Protein AF-A0A397GJ78-F1 (afdb_monomer_lite)

pLDDT: mean 84.44, std 16.84, range [34.28, 98.06]

Sequence (165 aa):
MAPVTLSTVDDDLKEVIQHLFEIQSAVHGYLGPETQTELVRKIKNLTLALSTLSTHTKPQPPDRDPDQAEPSTSTSDDPLLSDVQLPPEIIDYVDAARNPDIYTREFVELVQRGNQDLKGKKEAFASFRDVLAREMRSAMPECRGEVERVLAATGGGSSPSAVNR

Foldseek 3Di:
DPFQWPVNLVVLVVQLVVLVVVLVVLVVVPDDDVSVVVNVVSVVVNVVSVVVSCVNLPADDPPDDPVPPPPPPDPDPIGGNNVDDDDPVLVVCVVVVHDSVVVVVVVVVVVVVVVVVVVVVVVVVLVVLVVVLVVCCVVPVPCNVVSVVVCVVVVVDDDPPDDDD

Radius of gyration: 31.85 Å; chains: 1; bounding box: 57×44×95 Å

Secondary structure (DSSP, 8-state):
-PPPBHHHHHHHHHHHHHHHHHHHHHHHT--SHHHHHHHHHHHHHHHHHHHHHHHHTSPPPS---GGG--------SS-BGGG----HHHHHHHHTT--THHHHHHHHHHHHHHHHHHHHHHHHHHHHHHHHHHHHHHH-GGGHHHHHHHHHHTT----------

Organism: Aspergillus thermomutatus (NCBI: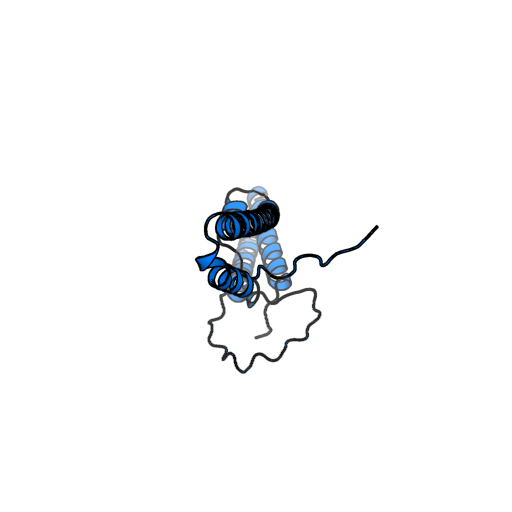txid41047)

InterPro domains:
  IPR019145 Mediator complex, subunit Med10 [PF09748] (11-148)

Structure (mmCIF, N/CA/C/O backbone):
data_AF-A0A397GJ78-F1
#
_entry.id   AF-A0A397GJ78-F1
#
loop_
_atom_site.group_PDB
_atom_site.id
_atom_site.type_symbol
_atom_site.label_atom_id
_atom_site.label_alt_id
_atom_site.label_comp_id
_atom_site.label_asym_id
_atom_site.label_entity_id
_atom_site.label_seq_id
_atom_site.pdbx_PDB_ins_code
_atom_site.Cartn_x
_atom_site.Cartn_y
_atom_site.Cartn_z
_atom_site.occupancy
_atom_site.B_iso_or_equiv
_atom_site.auth_seq_id
_atom_site.auth_comp_id
_atom_site.auth_asym_id
_atom_site.auth_atom_id
_atom_site.pdbx_PDB_model_num
ATOM 1 N N . MET A 1 1 ? -25.060 -17.934 6.072 1.00 54.25 1 MET A N 1
ATOM 2 C CA . MET A 1 1 ? -24.839 -16.675 6.814 1.00 54.25 1 MET A CA 1
ATOM 3 C C . MET A 1 1 ? -24.783 -15.557 5.791 1.00 54.25 1 MET A C 1
ATOM 5 O O . MET A 1 1 ? -24.370 -15.840 4.672 1.00 54.25 1 MET A O 1
ATOM 9 N N . ALA A 1 2 ? -25.286 -14.365 6.115 1.00 58.78 2 ALA A N 1
ATOM 10 C CA . ALA A 1 2 ? -25.184 -13.224 5.207 1.00 58.78 2 ALA A CA 1
ATOM 11 C C . ALA A 1 2 ? -23.699 -12.882 4.971 1.00 58.78 2 ALA A C 1
ATOM 13 O O . ALA A 1 2 ? -22.889 -13.125 5.870 1.00 58.78 2 ALA A O 1
ATOM 14 N N . PRO A 1 3 ? -23.325 -12.399 3.778 1.00 70.31 3 PRO A N 1
ATOM 15 C CA . PRO A 1 3 ? -21.943 -12.047 3.497 1.00 70.31 3 PRO A CA 1
ATOM 16 C C . PRO A 1 3 ? -21.543 -10.821 4.333 1.00 70.31 3 PRO A C 1
ATOM 18 O O . PRO A 1 3 ? -22.277 -9.837 4.378 1.00 70.31 3 PRO A O 1
ATOM 21 N N . VAL A 1 4 ? -20.411 -10.914 5.034 1.00 82.75 4 VAL A N 1
ATOM 22 C CA . VAL A 1 4 ? -19.890 -9.835 5.885 1.00 82.75 4 VAL A CA 1
ATOM 23 C C . VAL A 1 4 ? -19.211 -8.794 4.999 1.00 82.75 4 VAL A C 1
ATOM 25 O O . VAL A 1 4 ? -18.301 -9.120 4.230 1.00 82.75 4 VAL A O 1
ATOM 28 N N . THR A 1 5 ? -19.661 -7.548 5.104 1.00 89.94 5 THR A N 1
ATOM 29 C CA . THR A 1 5 ? -19.098 -6.413 4.366 1.00 89.94 5 THR A CA 1
ATOM 30 C C . THR A 1 5 ? -18.068 -5.656 5.197 1.00 89.94 5 THR A C 1
ATOM 32 O O . THR A 1 5 ? -17.985 -5.831 6.416 1.00 89.94 5 THR A O 1
ATOM 35 N N . LEU A 1 6 ? -17.278 -4.804 4.543 1.00 88.62 6 LEU A N 1
ATOM 36 C CA . LEU A 1 6 ? -16.287 -3.973 5.221 1.00 88.62 6 LEU A CA 1
ATOM 37 C C . LEU A 1 6 ? -16.942 -2.997 6.211 1.00 88.62 6 LEU A C 1
ATOM 39 O O . LEU A 1 6 ? -16.442 -2.852 7.325 1.00 88.62 6 LEU A O 1
ATOM 43 N N . SER A 1 7 ? -18.078 -2.388 5.850 1.00 90.81 7 SER A N 1
ATOM 44 C CA . SER A 1 7 ? -18.807 -1.485 6.756 1.00 90.81 7 SER A CA 1
ATOM 45 C C . SER A 1 7 ? -19.312 -2.182 8.023 1.00 90.81 7 SER A C 1
ATOM 47 O O . SER A 1 7 ? -19.246 -1.608 9.106 1.00 90.81 7 SER A O 1
ATOM 49 N N . THR A 1 8 ? -19.732 -3.447 7.912 1.00 92.31 8 THR A N 1
ATOM 50 C CA . THR A 1 8 ? -20.177 -4.241 9.068 1.00 92.31 8 THR A CA 1
ATOM 51 C C . THR A 1 8 ? -19.040 -4.394 10.085 1.00 92.31 8 THR A C 1
ATOM 53 O O . THR A 1 8 ? -19.242 -4.214 11.282 1.00 92.31 8 THR A O 1
ATOM 56 N N . VAL A 1 9 ? -17.823 -4.676 9.608 1.00 92.94 9 VAL A N 1
ATOM 57 C CA . VAL A 1 9 ? -16.634 -4.814 10.466 1.00 92.94 9 VAL A CA 1
ATOM 58 C C . VAL A 1 9 ? -16.198 -3.469 11.052 1.00 92.94 9 VAL A C 1
ATOM 60 O O . VAL A 1 9 ? -15.768 -3.416 12.203 1.00 92.94 9 VAL A O 1
ATOM 63 N N . ASP A 1 10 ? -16.304 -2.385 10.283 1.00 93.38 10 ASP A N 1
ATOM 64 C CA . ASP A 1 10 ? -16.016 -1.026 10.757 1.00 93.38 10 ASP A CA 1
ATOM 65 C C . ASP A 1 10 ? -16.945 -0.624 11.917 1.00 93.38 10 ASP A C 1
ATOM 67 O O . ASP A 1 10 ? -16.488 -0.101 12.936 1.00 93.38 10 ASP A O 1
ATOM 71 N N . ASP A 1 11 ? -18.237 -0.932 11.815 1.00 94.75 11 ASP A N 1
ATOM 72 C CA . ASP A 1 11 ? -19.197 -0.666 12.888 1.00 94.75 11 ASP A CA 1
ATOM 73 C C . ASP A 1 11 ? -18.950 -1.544 14.128 1.00 94.75 11 ASP A C 1
ATOM 75 O O . ASP A 1 11 ? -18.949 -1.018 15.247 1.00 94.75 11 ASP A O 1
ATOM 79 N N . ASP A 1 12 ? -18.626 -2.831 13.951 1.00 94.50 12 ASP A N 1
ATOM 80 C CA . ASP A 1 12 ? -18.225 -3.718 15.055 1.00 94.50 12 ASP A CA 1
ATOM 81 C C . ASP A 1 12 ? -16.981 -3.176 15.795 1.00 94.50 12 ASP A C 1
ATOM 83 O O . ASP A 1 12 ? -16.909 -3.193 17.029 1.00 94.50 12 ASP A O 1
ATOM 87 N N . LEU A 1 13 ? -15.986 -2.658 15.061 1.00 95.81 13 LEU A N 1
ATOM 88 C CA . LEU A 1 13 ? -14.781 -2.051 15.642 1.00 95.81 13 LEU A CA 1
ATOM 89 C C . LEU A 1 13 ? -15.107 -0.791 16.451 1.00 95.81 13 LEU A C 1
ATOM 91 O O . LEU A 1 13 ? -14.596 -0.628 17.566 1.00 95.81 13 LEU A O 1
ATOM 95 N N . LYS A 1 14 ? -15.970 0.091 15.930 1.00 96.62 14 LYS A N 1
ATOM 96 C CA . LYS A 1 14 ? -16.426 1.285 16.662 1.00 96.62 14 LYS A CA 1
ATOM 97 C C . LYS A 1 14 ? -17.146 0.906 17.952 1.00 96.62 14 LYS A C 1
ATOM 99 O O . LYS A 1 14 ? -16.896 1.534 18.982 1.00 96.62 14 LYS A O 1
ATOM 104 N N . GLU A 1 15 ? -17.996 -0.121 17.924 1.00 96.25 15 GLU A N 1
ATOM 105 C CA . GLU A 1 15 ? -18.705 -0.608 19.113 1.00 96.25 15 GLU A CA 1
ATOM 106 C C . GLU A 1 15 ? -17.728 -1.122 20.183 1.00 96.25 15 GLU A C 1
ATOM 108 O O . GLU A 1 15 ? -17.832 -0.752 21.357 1.00 96.25 15 GLU A O 1
ATOM 113 N N . VAL A 1 16 ? -16.713 -1.898 19.787 1.00 96.94 16 VAL A N 1
ATOM 114 C CA . VAL A 1 16 ? -15.662 -2.376 20.703 1.00 96.94 16 VAL A CA 1
ATOM 115 C C . VAL A 1 16 ? -14.898 -1.208 21.338 1.00 96.94 16 VAL A C 1
ATOM 117 O O . VAL A 1 16 ? -14.711 -1.188 22.559 1.00 96.94 16 VAL A O 1
ATOM 120 N N . ILE A 1 17 ? -14.480 -0.216 20.544 1.00 96.19 17 ILE A N 1
ATOM 121 C CA . ILE A 1 17 ? -13.7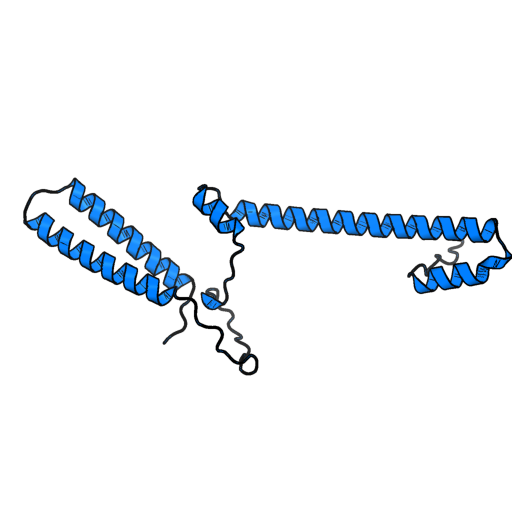73 0.975 21.044 1.00 96.19 17 ILE A CA 1
ATOM 122 C C . ILE A 1 17 ? -14.657 1.756 22.025 1.00 96.19 17 ILE A C 1
ATOM 124 O O . ILE A 1 17 ? -14.191 2.162 23.094 1.00 96.19 17 ILE A O 1
ATOM 128 N N . GLN A 1 18 ? -15.940 1.921 21.702 1.00 96.19 18 GLN A N 1
ATOM 129 C CA . GLN A 1 18 ? -16.907 2.594 22.563 1.00 96.19 18 GLN A CA 1
ATOM 130 C C . GLN A 1 18 ? -17.060 1.867 23.909 1.00 96.19 18 GLN A C 1
ATOM 132 O O . GLN A 1 18 ? -17.001 2.499 24.967 1.00 96.19 18 GLN A O 1
ATOM 137 N N . HIS A 1 19 ? -17.175 0.535 23.905 1.00 95.50 19 HIS A N 1
ATOM 138 C CA . HIS A 1 19 ? -17.211 -0.255 25.138 1.00 95.50 19 HIS A CA 1
ATOM 139 C C . HIS A 1 19 ? -15.939 -0.097 25.981 1.00 95.50 19 HIS A C 1
ATOM 141 O O . HIS A 1 19 ? -16.040 0.058 27.202 1.00 95.50 19 HIS A O 1
ATOM 147 N N . LEU A 1 20 ? -14.753 -0.089 25.363 1.00 95.88 20 LEU A N 1
ATOM 148 C CA . LEU A 1 20 ? -13.485 0.135 26.069 1.00 95.88 20 LEU A CA 1
ATOM 149 C C . LEU A 1 20 ? -13.441 1.517 26.738 1.00 95.88 20 LEU A C 1
ATOM 151 O O . LEU A 1 20 ? -13.083 1.622 27.914 1.00 95.88 20 LEU A O 1
ATOM 155 N N . PHE A 1 21 ? -13.860 2.561 26.024 1.00 95.25 21 PHE A N 1
ATOM 156 C CA . PHE A 1 21 ? -13.902 3.927 26.546 1.00 95.25 21 PHE A CA 1
ATOM 157 C C . PHE A 1 21 ? -14.868 4.076 27.733 1.00 95.25 21 PHE A C 1
ATOM 159 O O . PHE A 1 21 ? -14.549 4.698 28.754 1.00 95.25 21 PHE A O 1
ATOM 166 N N . GLU A 1 22 ? -16.052 3.474 27.636 1.00 92.56 22 GLU A N 1
ATOM 167 C CA . GLU A 1 22 ? -17.041 3.488 28.713 1.00 92.56 22 GLU A CA 1
ATOM 168 C C . GLU A 1 22 ? -16.568 2.735 29.957 1.00 92.56 22 GLU A C 1
ATOM 170 O O . GLU A 1 22 ? -16.821 3.181 31.079 1.00 92.56 22 GLU A O 1
ATOM 175 N N . ILE A 1 23 ? -15.883 1.603 29.773 1.00 93.88 23 ILE A N 1
ATOM 176 C CA . ILE A 1 23 ? -15.269 0.845 30.867 1.00 93.88 23 ILE A CA 1
ATOM 177 C C . ILE A 1 23 ? -14.199 1.695 31.550 1.00 93.88 23 ILE A C 1
ATOM 179 O O . ILE A 1 23 ? -14.229 1.827 32.773 1.00 93.88 23 ILE A O 1
ATOM 183 N N . GLN A 1 24 ? -13.296 2.318 30.786 1.00 91.62 24 GLN A N 1
ATOM 184 C CA . GLN A 1 24 ? -12.256 3.192 31.336 1.00 91.62 24 GLN A CA 1
ATOM 185 C C . GLN A 1 24 ? -12.864 4.321 32.179 1.00 91.62 24 GLN A C 1
ATOM 187 O O . GLN A 1 24 ? -12.412 4.583 33.296 1.00 91.62 24 GLN A O 1
ATOM 192 N N . SER A 1 25 ? -13.923 4.953 31.670 1.00 90.88 25 SER A N 1
ATOM 193 C CA . SER A 1 25 ? -14.625 6.037 32.361 1.00 90.88 25 SER A CA 1
ATOM 194 C C . SER A 1 25 ? -15.316 5.555 33.645 1.00 90.88 25 SER A C 1
ATOM 196 O O . SER A 1 25 ? -15.196 6.203 34.685 1.00 90.88 25 SER A O 1
ATOM 198 N N . ALA A 1 26 ? -15.984 4.395 33.615 1.00 88.94 26 ALA A N 1
ATOM 199 C CA . ALA A 1 26 ? -16.638 3.799 34.785 1.00 88.94 26 ALA A CA 1
ATOM 200 C C . ALA A 1 26 ? -15.640 3.367 35.875 1.00 88.94 26 ALA A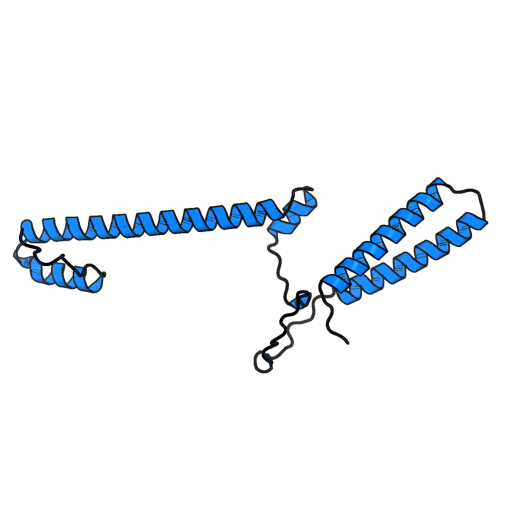 C 1
ATOM 202 O O . ALA A 1 26 ? -15.934 3.488 37.062 1.00 88.94 26 ALA A O 1
ATOM 203 N N . VAL A 1 27 ? -14.456 2.886 35.484 1.00 90.44 27 VAL A N 1
ATOM 204 C CA . VAL A 1 27 ? -13.375 2.535 36.420 1.00 90.44 27 VAL A CA 1
ATOM 205 C C . VAL A 1 27 ? -12.779 3.786 37.062 1.00 90.44 27 VAL A C 1
ATOM 207 O O . VAL A 1 27 ? -12.534 3.796 38.266 1.00 90.44 27 VAL A O 1
ATOM 210 N N . HIS A 1 28 ? -12.561 4.852 36.288 1.00 88.62 28 HIS A N 1
ATOM 211 C CA . HIS A 1 28 ? -12.017 6.100 36.823 1.00 88.62 28 HIS A CA 1
ATOM 212 C C . HIS A 1 28 ? -13.000 6.804 37.774 1.00 88.62 28 HIS A C 1
ATOM 214 O O . HIS A 1 28 ? -12.595 7.331 38.806 1.00 88.62 28 HIS A O 1
ATOM 220 N N . GLY A 1 29 ? -14.297 6.773 37.454 1.00 86.12 29 GLY A N 1
ATOM 221 C CA . GLY A 1 29 ? -15.386 7.313 38.273 1.00 86.12 29 GLY A CA 1
ATOM 222 C C . GLY A 1 29 ? -16.000 6.300 39.241 1.00 86.12 29 GLY A C 1
ATOM 223 O O . GLY A 1 29 ? -17.212 6.325 39.448 1.00 86.12 29 GLY A O 1
ATOM 224 N N . TYR A 1 30 ? -15.216 5.371 39.793 1.00 88.25 30 TYR A N 1
ATOM 225 C CA . TYR A 1 30 ? -15.749 4.334 40.676 1.00 88.25 30 TYR A CA 1
ATOM 226 C C . TYR A 1 30 ? -16.248 4.915 42.007 1.00 88.25 30 TYR A C 1
ATOM 228 O O . TYR A 1 30 ? -15.455 5.394 42.817 1.00 88.25 30 TYR A O 1
ATOM 236 N N . LEU A 1 31 ? -17.563 4.848 42.250 1.00 85.19 31 LEU A N 1
ATOM 237 C CA . LEU A 1 31 ? -18.205 5.402 43.453 1.00 85.19 31 LEU A CA 1
ATOM 238 C C . LEU A 1 31 ? -18.862 4.341 44.358 1.00 85.19 31 LEU A C 1
ATOM 240 O O . LEU A 1 31 ? -19.459 4.697 45.373 1.00 85.19 31 LEU A O 1
ATOM 244 N N . GLY A 1 32 ? -18.733 3.045 44.047 1.00 86.69 32 GLY A N 1
ATOM 245 C CA . GLY A 1 32 ? -19.202 1.959 44.916 1.00 86.69 32 GLY A CA 1
ATOM 246 C C . GLY A 1 32 ? -19.946 0.825 44.189 1.00 86.69 32 GLY A C 1
ATOM 247 O O . GLY A 1 32 ? -19.693 0.576 43.008 1.00 86.69 32 GLY A O 1
ATOM 248 N N . PRO A 1 33 ? -20.849 0.098 44.881 1.00 84.69 33 PRO A N 1
ATOM 249 C CA . PRO A 1 33 ? -21.422 -1.168 44.400 1.00 84.69 33 PRO A CA 1
ATOM 250 C C . PRO A 1 33 ? -22.348 -1.027 43.178 1.00 84.69 33 PRO A C 1
ATOM 252 O O . PRO A 1 33 ? -22.470 -1.954 42.373 1.00 84.69 33 PRO A O 1
ATOM 255 N N . GLU A 1 34 ? -22.967 0.138 42.987 1.00 84.88 34 GLU A N 1
ATOM 256 C CA . GLU A 1 34 ? -23.744 0.440 41.777 1.00 84.88 34 GLU A CA 1
ATOM 257 C C . GLU A 1 34 ? -22.826 0.495 40.547 1.00 84.88 34 GLU A C 1
ATOM 259 O O . GLU A 1 34 ? -23.079 -0.182 39.548 1.00 84.88 34 GLU A O 1
ATOM 264 N N . THR A 1 35 ? -21.685 1.188 40.657 1.00 85.88 35 THR A N 1
ATOM 265 C CA . THR A 1 35 ? -20.667 1.243 39.598 1.00 85.88 35 THR A CA 1
ATOM 266 C C . THR A 1 35 ? -20.066 -0.132 39.312 1.00 85.88 35 THR A C 1
ATOM 268 O O . THR A 1 35 ? -19.787 -0.458 38.160 1.00 85.88 35 THR A O 1
ATOM 271 N N . GLN A 1 36 ? -19.916 -0.978 40.335 1.00 88.06 36 GLN A N 1
ATOM 272 C CA . GLN A 1 36 ? -19.447 -2.355 40.168 1.00 88.06 36 GLN A CA 1
ATOM 273 C C . GLN A 1 36 ? -20.395 -3.185 39.288 1.00 88.06 36 GLN A C 1
ATOM 275 O O . GLN A 1 36 ? -19.945 -3.924 38.411 1.00 88.06 36 GLN A O 1
ATOM 280 N N . THR A 1 37 ? -21.706 -3.056 39.497 1.00 88.81 37 THR A N 1
ATOM 281 C CA . THR A 1 37 ? -22.711 -3.810 38.732 1.00 88.81 37 THR A CA 1
ATOM 282 C C . THR A 1 37 ? -22.736 -3.368 37.266 1.00 88.81 37 THR A C 1
ATOM 284 O O . THR A 1 37 ? -22.799 -4.205 36.360 1.00 88.81 37 THR A O 1
ATOM 287 N N . GLU A 1 38 ? -22.609 -2.062 37.024 1.00 88.19 38 GLU A N 1
ATOM 288 C CA . GLU A 1 38 ? -22.484 -1.490 35.679 1.00 88.19 38 GLU A CA 1
ATOM 289 C C . GLU A 1 38 ? -21.201 -1.937 34.971 1.00 88.19 38 GLU A C 1
ATOM 291 O O . GLU A 1 38 ? -21.239 -2.329 33.803 1.00 88.19 38 GLU A O 1
ATOM 296 N N . LEU A 1 39 ? -20.072 -1.961 35.683 1.00 91.88 39 LEU A N 1
ATOM 297 C CA . LEU A 1 39 ? -18.792 -2.408 35.138 1.00 91.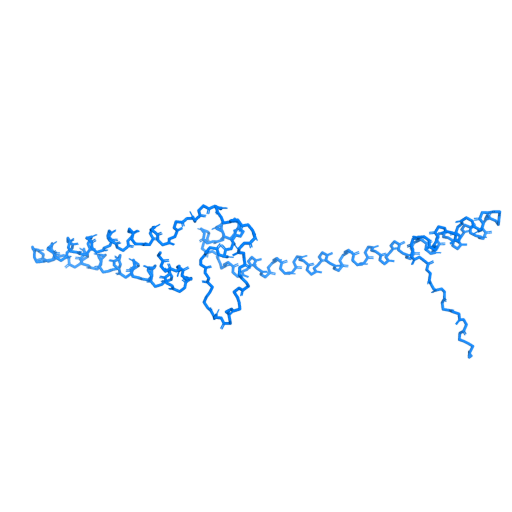88 39 LEU A CA 1
ATOM 298 C C . LEU A 1 39 ? -18.857 -3.867 34.667 1.00 91.88 39 LEU A C 1
ATOM 300 O O . LEU A 1 39 ? -18.436 -4.180 33.554 1.00 91.88 39 LEU A O 1
ATOM 304 N N . VAL A 1 40 ? -19.448 -4.754 35.474 1.00 92.44 40 VAL A N 1
ATOM 305 C CA . VAL A 1 40 ? -19.640 -6.166 35.103 1.00 92.44 40 VAL A CA 1
ATOM 306 C C . VAL A 1 40 ? -20.509 -6.295 33.851 1.00 92.44 40 VAL A C 1
ATOM 308 O O . VAL A 1 40 ? -20.218 -7.126 32.989 1.00 92.44 40 VAL A O 1
ATOM 311 N N . ARG A 1 41 ? -21.560 -5.476 33.715 1.00 92.50 41 ARG A N 1
ATOM 312 C CA . ARG A 1 41 ? -22.399 -5.470 32.508 1.00 92.50 41 ARG A CA 1
ATOM 313 C C . ARG A 1 41 ? -21.602 -5.035 31.277 1.00 92.50 41 ARG A C 1
ATOM 315 O O . ARG A 1 41 ? -21.664 -5.711 30.255 1.00 92.50 41 ARG A O 1
ATOM 322 N N . LYS A 1 42 ? -20.814 -3.962 31.384 1.00 93.50 42 LYS A N 1
ATOM 323 C CA . LYS A 1 42 ? -19.989 -3.458 30.275 1.00 93.50 42 LYS A CA 1
ATOM 324 C C . LYS A 1 42 ? -18.922 -4.461 29.834 1.00 93.50 42 LYS A C 1
ATOM 326 O O . LYS A 1 42 ? -18.747 -4.662 28.639 1.00 93.50 42 LYS A O 1
ATOM 331 N N . ILE A 1 43 ? -18.279 -5.162 30.771 1.00 95.06 43 ILE A N 1
ATOM 332 C CA . ILE A 1 43 ? -17.307 -6.226 30.453 1.00 95.06 43 ILE A CA 1
ATOM 333 C C . ILE A 1 43 ? -17.973 -7.388 29.698 1.00 95.06 43 ILE A C 1
ATOM 335 O O . ILE A 1 43 ? -17.397 -7.923 28.748 1.00 95.06 43 ILE A O 1
ATOM 339 N N . LYS A 1 44 ? -19.199 -7.772 30.080 1.00 95.62 44 LYS A N 1
ATOM 340 C CA . LYS A 1 44 ? -19.961 -8.798 29.349 1.00 95.62 44 LYS A CA 1
ATOM 341 C C . LYS A 1 44 ? -20.268 -8.356 27.919 1.00 95.62 44 LYS A C 1
ATOM 343 O O . LYS A 1 44 ? -20.037 -9.136 27.001 1.00 95.62 44 LYS A O 1
ATOM 348 N N . ASN A 1 45 ? -20.722 -7.116 27.732 1.00 95.00 45 ASN A N 1
ATOM 349 C CA . ASN A 1 45 ? -21.005 -6.570 26.402 1.00 95.00 45 ASN A CA 1
ATOM 350 C C . ASN A 1 45 ? -19.739 -6.504 25.537 1.00 95.00 45 ASN A C 1
ATOM 352 O O . ASN A 1 45 ? -19.762 -6.979 24.408 1.00 95.00 45 ASN A O 1
ATOM 356 N N . LEU A 1 46 ? -18.610 -6.051 26.096 1.00 96.25 46 LEU A N 1
ATOM 357 C CA . LEU A 1 46 ? -17.315 -6.067 25.410 1.00 96.25 46 LEU A CA 1
ATOM 358 C C . LEU A 1 46 ? -16.924 -7.481 24.954 1.00 96.25 46 LEU A C 1
ATOM 360 O O . LEU A 1 46 ? -16.451 -7.663 23.838 1.00 96.25 46 LEU A O 1
ATOM 364 N N . THR A 1 47 ? -17.138 -8.492 25.800 1.00 96.56 47 THR A N 1
ATOM 365 C CA . THR A 1 47 ? -16.814 -9.887 25.460 1.00 96.56 47 THR A CA 1
ATOM 366 C C . THR A 1 47 ? -17.676 -10.394 24.300 1.00 96.56 47 THR A C 1
ATOM 368 O O . THR A 1 47 ? -17.173 -11.086 23.417 1.00 96.56 47 THR A O 1
ATOM 371 N N . LEU A 1 48 ? -18.965 -10.037 24.283 1.00 96.19 48 LEU A N 1
ATOM 372 C CA . LEU A 1 48 ? -19.871 -10.375 23.184 1.00 96.19 48 LEU A CA 1
ATOM 373 C C . LEU A 1 48 ? -19.460 -9.665 21.888 1.00 96.19 48 LEU A C 1
ATOM 375 O O . LEU A 1 48 ? -19.330 -10.336 20.870 1.00 96.19 48 LEU A O 1
ATOM 379 N N . ALA A 1 49 ? -19.171 -8.362 21.940 1.00 95.50 49 ALA A N 1
ATOM 380 C CA . ALA A 1 49 ? -18.730 -7.585 20.782 1.00 95.50 49 ALA A CA 1
ATOM 381 C C . ALA A 1 49 ? -17.418 -8.128 20.184 1.00 95.50 49 ALA A C 1
ATOM 383 O O . ALA A 1 49 ? -17.330 -8.355 18.981 1.00 95.50 49 ALA A O 1
ATOM 384 N N . LEU A 1 50 ? -16.422 -8.449 21.022 1.00 96.00 50 LEU A N 1
ATOM 385 C CA . LEU A 1 50 ? -15.170 -9.077 20.576 1.00 96.00 50 LEU A CA 1
ATOM 386 C C . LEU A 1 50 ? -15.395 -10.463 19.955 1.00 96.00 50 LEU A C 1
ATOM 388 O O . LEU A 1 50 ? -14.732 -10.814 18.978 1.00 96.00 50 LEU A O 1
ATOM 392 N N . SER A 1 51 ? -16.329 -11.252 20.498 1.00 95.38 51 SER A N 1
ATOM 393 C CA . SER A 1 51 ? -16.700 -12.546 19.917 1.00 95.38 51 SER A CA 1
ATOM 394 C C . SER A 1 51 ? -17.341 -12.372 18.541 1.00 95.38 51 SER A C 1
ATOM 396 O O . SER A 1 51 ? -16.984 -13.102 17.619 1.00 95.38 51 SER A O 1
ATOM 398 N N . THR A 1 52 ? -18.256 -11.412 18.389 1.00 93.50 52 THR A N 1
ATOM 399 C CA . THR A 1 52 ? -18.893 -11.087 17.106 1.00 93.50 52 THR A CA 1
ATOM 400 C C . THR A 1 52 ? -17.848 -10.650 16.082 1.00 93.50 52 THR A C 1
ATOM 402 O O . THR A 1 52 ? -17.726 -11.285 15.033 1.00 93.50 52 THR A O 1
ATOM 405 N N . LEU A 1 53 ? -17.003 -9.676 16.436 1.00 93.50 53 LEU A N 1
ATOM 406 C CA . LEU A 1 53 ? -15.924 -9.183 15.580 1.00 93.50 53 LEU A CA 1
ATOM 407 C C . LEU A 1 53 ? -14.980 -10.315 15.148 1.00 93.50 53 LEU A C 1
ATOM 409 O O . LEU A 1 53 ? -14.632 -10.430 13.973 1.00 93.50 53 LEU A O 1
ATOM 413 N N . SER A 1 54 ? -14.601 -11.206 16.070 1.00 93.31 54 SER A N 1
ATOM 414 C CA . SER A 1 54 ? -13.766 -12.371 15.752 1.00 93.31 54 SER A CA 1
ATOM 415 C C . SER A 1 54 ? -14.448 -13.340 14.780 1.00 93.31 54 SER A C 1
ATOM 417 O O . SER A 1 54 ? -13.783 -13.901 13.909 1.00 93.31 54 SER A O 1
ATOM 419 N N . THR A 1 55 ? -15.763 -13.545 14.896 1.00 91.00 55 THR A N 1
ATOM 420 C CA . THR A 1 55 ? -16.499 -14.411 13.963 1.00 91.00 55 THR A CA 1
ATOM 421 C C . THR A 1 55 ? -16.659 -13.788 12.580 1.00 91.00 55 THR A C 1
ATOM 423 O O . THR A 1 55 ? -16.536 -14.506 11.589 1.00 91.00 55 THR A O 1
ATOM 426 N N . HIS A 1 56 ? -16.876 -12.473 12.504 1.00 89.69 56 HIS A N 1
ATOM 427 C CA . HIS A 1 56 ? -17.029 -11.731 11.252 1.00 89.69 56 HIS A CA 1
ATOM 428 C C . HIS A 1 56 ? -15.713 -11.580 10.479 1.00 89.69 56 HIS A C 1
ATOM 430 O O . HIS A 1 56 ? -15.719 -11.580 9.253 1.00 89.69 56 HIS A O 1
ATOM 436 N N . THR A 1 57 ? -14.581 -11.515 11.183 1.00 88.56 57 THR A N 1
ATOM 437 C CA . THR A 1 57 ? -13.240 -11.372 10.586 1.00 88.56 57 THR A CA 1
ATOM 438 C C . THR A 1 57 ? -12.543 -12.699 10.294 1.00 88.56 57 THR A C 1
ATOM 440 O O . THR A 1 57 ? -11.417 -12.713 9.793 1.00 88.56 57 THR A O 1
ATOM 443 N N . LYS A 1 58 ? -13.179 -13.837 10.600 1.00 85.88 58 LYS A N 1
ATOM 444 C CA . LYS A 1 58 ? -12.560 -15.147 10.398 1.00 85.88 58 LYS A CA 1
ATOM 445 C C . LYS A 1 58 ? -12.290 -15.372 8.901 1.00 85.88 58 LYS A C 1
ATOM 447 O O . LYS A 1 58 ? -13.238 -15.333 8.117 1.00 85.88 58 LYS A O 1
ATOM 452 N N . PRO A 1 59 ? -11.040 -15.673 8.497 1.00 71.38 59 PRO A N 1
ATOM 453 C CA . PRO A 1 59 ? -10.733 -15.951 7.102 1.00 71.38 59 PRO A CA 1
ATOM 454 C C . PRO A 1 59 ? -11.538 -17.169 6.642 1.00 71.38 59 PRO A C 1
ATOM 456 O O . PRO A 1 59 ? -11.458 -18.249 7.239 1.00 71.38 59 PRO A O 1
ATOM 459 N N . GLN A 1 60 ? -12.362 -16.980 5.613 1.00 64.31 60 GLN A N 1
ATOM 460 C CA . GLN A 1 60 ? -13.151 -18.056 5.031 1.00 64.31 60 GLN A CA 1
ATOM 461 C C . GLN A 1 60 ? -12.208 -18.997 4.257 1.00 64.31 60 GLN A C 1
ATOM 463 O O . GLN A 1 60 ? -11.379 -18.511 3.486 1.00 64.31 60 GLN A O 1
ATOM 468 N N . PRO A 1 61 ? -12.272 -20.327 4.468 1.00 58.72 61 PRO A N 1
ATOM 469 C CA . PRO A 1 61 ? -11.419 -21.264 3.746 1.00 58.72 61 PRO A CA 1
ATOM 470 C C . PRO A 1 61 ? -11.682 -21.207 2.229 1.00 58.72 61 PRO A C 1
ATOM 472 O O . PRO A 1 61 ? -12.811 -20.922 1.817 1.00 58.72 61 PRO A O 1
ATOM 475 N N . PRO A 1 62 ? -10.666 -21.497 1.395 1.00 55.31 62 PRO A N 1
ATOM 476 C CA . PRO A 1 62 ? -10.708 -21.356 -0.063 1.00 55.31 62 PRO A CA 1
ATOM 477 C C . PRO A 1 62 ? -11.539 -22.439 -0.783 1.00 55.31 62 PRO A C 1
ATOM 479 O O . PRO A 1 62 ? -11.299 -22.711 -1.954 1.00 55.31 62 PRO A O 1
ATOM 482 N N . ASP A 1 63 ? -12.534 -23.048 -0.134 1.00 49.47 63 ASP A N 1
ATOM 483 C CA . ASP A 1 63 ? -13.318 -24.172 -0.681 1.00 49.47 63 ASP A CA 1
ATOM 484 C C . ASP A 1 63 ? -14.383 -23.736 -1.712 1.00 49.47 63 ASP A C 1
ATOM 486 O O . ASP A 1 63 ? -15.386 -24.420 -1.919 1.00 49.47 63 ASP A O 1
ATOM 490 N N . ARG A 1 64 ? -14.210 -22.575 -2.353 1.00 55.53 64 ARG A N 1
ATOM 491 C CA . ARG A 1 64 ? -15.112 -22.106 -3.407 1.00 55.53 64 ARG A CA 1
ATOM 492 C C . ARG A 1 64 ? -14.523 -22.506 -4.756 1.00 55.53 64 ARG A C 1
ATOM 494 O O . ARG A 1 64 ? -13.552 -21.906 -5.210 1.00 55.53 64 ARG A O 1
ATOM 501 N N . ASP A 1 65 ? -15.109 -23.535 -5.367 1.00 49.91 65 ASP A N 1
ATOM 502 C CA . ASP A 1 65 ? -14.788 -23.962 -6.729 1.00 49.91 65 ASP A CA 1
ATOM 503 C C . ASP A 1 65 ? -14.781 -22.745 -7.683 1.00 49.91 65 ASP A C 1
ATOM 505 O O . ASP A 1 65 ? -15.770 -22.001 -7.726 1.00 49.91 65 ASP A O 1
ATOM 509 N N . PRO A 1 66 ? -13.706 -22.527 -8.467 1.00 55.78 66 PRO A N 1
ATOM 510 C CA . PRO A 1 66 ? -13.570 -21.362 -9.347 1.00 55.78 66 PRO A CA 1
ATOM 511 C C . PRO A 1 66 ? -14.620 -21.293 -10.474 1.00 55.78 66 PRO A C 1
ATOM 513 O O . PRO A 1 66 ? -14.761 -20.246 -11.100 1.00 55.78 66 PRO A O 1
ATOM 516 N N . ASP A 1 67 ? -15.389 -22.363 -10.704 1.00 48.72 67 ASP A N 1
ATOM 517 C CA . ASP A 1 67 ? -16.445 -22.447 -11.728 1.00 48.72 67 ASP A CA 1
ATOM 518 C C . ASP A 1 67 ? -17.813 -21.885 -11.283 1.00 48.72 67 ASP A C 1
ATOM 520 O O . ASP A 1 67 ? -18.732 -21.793 -12.095 1.00 48.72 67 ASP A O 1
ATOM 524 N N . GLN A 1 68 ? -17.973 -21.480 -10.016 1.00 49.94 68 GLN A N 1
ATOM 525 C CA . GLN A 1 68 ? -19.198 -20.831 -9.507 1.00 49.94 68 GLN A CA 1
ATOM 526 C C . GLN A 1 68 ? -18.976 -19.368 -9.096 1.00 49.94 68 GLN A C 1
ATOM 528 O O . GLN A 1 68 ? -19.675 -18.836 -8.228 1.00 49.94 68 GLN A O 1
ATOM 533 N N . ALA A 1 69 ? -18.012 -18.693 -9.725 1.00 47.91 69 ALA A N 1
ATOM 534 C CA . ALA A 1 69 ? -17.957 -17.238 -9.716 1.00 47.91 69 ALA A CA 1
ATOM 535 C C . ALA A 1 69 ? -19.102 -16.693 -10.589 1.00 47.91 69 ALA A C 1
ATOM 537 O O . ALA A 1 69 ? -18.905 -16.307 -11.741 1.00 47.91 69 ALA A O 1
ATOM 538 N N . GLU A 1 70 ? -20.323 -16.694 -10.044 1.00 49.88 70 GLU A N 1
ATOM 539 C CA . GLU A 1 70 ? -21.378 -15.795 -10.514 1.00 49.88 70 GLU A CA 1
ATOM 540 C C . GLU A 1 70 ? -20.756 -14.394 -10.621 1.00 49.88 70 GLU A C 1
ATOM 542 O O . GLU A 1 70 ? -20.140 -13.940 -9.649 1.00 49.88 70 GLU A O 1
ATOM 547 N N . PRO A 1 71 ? -20.849 -13.714 -11.775 1.00 43.75 71 PRO A N 1
ATOM 548 C CA . PRO A 1 71 ? -20.348 -12.362 -11.898 1.00 43.75 71 PRO A CA 1
ATOM 549 C C . PRO A 1 71 ? -21.205 -11.502 -10.975 1.00 43.75 71 PRO A C 1
ATOM 551 O O . PRO A 1 71 ? -22.332 -11.146 -11.316 1.00 43.75 71 PRO A O 1
ATOM 554 N N . SER A 1 72 ? -20.697 -11.190 -9.785 1.00 51.03 72 SER A N 1
ATOM 555 C CA . SER A 1 72 ? -21.295 -10.211 -8.889 1.00 51.03 72 SER A CA 1
ATOM 556 C C . SER A 1 72 ? -21.163 -8.838 -9.544 1.00 51.03 72 SER A C 1
ATOM 558 O O . SER A 1 72 ? -20.287 -8.033 -9.248 1.00 51.03 72 SER A O 1
ATOM 560 N N . THR A 1 73 ? -22.069 -8.561 -10.478 1.00 49.31 73 THR A N 1
ATOM 561 C CA . THR A 1 73 ? -22.498 -7.214 -10.826 1.00 49.31 73 THR A CA 1
ATOM 562 C C . THR A 1 73 ? -23.159 -6.611 -9.592 1.00 49.31 73 THR A C 1
ATOM 564 O O . THR A 1 73 ? -24.380 -6.618 -9.463 1.00 49.31 73 THR A O 1
ATOM 567 N N . SER A 1 74 ? -22.356 -6.108 -8.661 1.00 46.16 74 SER A N 1
ATOM 568 C CA . SER A 1 74 ? -22.822 -5.235 -7.591 1.00 46.16 74 SER A CA 1
ATOM 569 C C . SER A 1 74 ? -21.976 -3.971 -7.596 1.00 46.16 74 SER A C 1
ATOM 571 O O . SER A 1 74 ? -20.851 -3.923 -7.115 1.00 46.16 74 SER A O 1
ATOM 573 N N . THR A 1 75 ? -22.561 -2.930 -8.175 1.00 52.62 75 THR A N 1
ATOM 574 C CA . THR A 1 75 ? -22.231 -1.511 -8.012 1.00 52.62 75 THR A CA 1
ATOM 575 C C . THR A 1 75 ? -22.465 -1.051 -6.565 1.00 52.62 75 THR A C 1
ATOM 577 O O . THR A 1 75 ? -23.233 -0.123 -6.326 1.00 52.62 75 THR A O 1
ATOM 580 N N . SER A 1 76 ? -21.891 -1.736 -5.581 1.00 56.69 76 SER A N 1
ATOM 581 C CA . SER A 1 76 ? -22.060 -1.419 -4.165 1.00 56.69 76 SER A CA 1
ATOM 582 C C . SER A 1 76 ? -20.773 -0.802 -3.632 1.00 56.69 76 SER A C 1
ATOM 584 O O . SER A 1 76 ? -19.731 -1.446 -3.668 1.00 56.69 76 SER A O 1
ATOM 586 N N . ASP A 1 77 ? -20.871 0.426 -3.116 1.00 71.81 77 ASP A N 1
ATOM 587 C CA . ASP A 1 77 ? -19.813 1.174 -2.406 1.00 71.81 77 ASP A CA 1
ATOM 588 C C . ASP A 1 77 ? -19.172 0.402 -1.229 1.00 71.81 77 ASP A C 1
ATOM 590 O O . ASP A 1 77 ? -18.184 0.856 -0.660 1.00 71.81 77 ASP A O 1
ATOM 594 N N . ASP A 1 78 ? -19.719 -0.757 -0.853 1.00 82.31 78 ASP A N 1
ATOM 595 C CA . ASP A 1 78 ? -19.291 -1.559 0.287 1.00 82.31 78 ASP A CA 1
ATOM 596 C C . ASP A 1 78 ? -18.860 -2.973 -0.162 1.00 82.31 78 ASP A C 1
ATOM 598 O O . ASP A 1 78 ? -19.717 -3.803 -0.497 1.00 82.31 78 ASP A O 1
ATOM 602 N N . PRO A 1 79 ? -17.544 -3.250 -0.241 1.00 85.25 79 PRO A N 1
ATOM 603 C CA . PRO A 1 79 ? -17.020 -4.543 -0.664 1.00 85.25 79 PRO A CA 1
ATOM 604 C C . PRO A 1 79 ? -17.161 -5.613 0.428 1.00 85.25 79 PRO A C 1
ATOM 606 O O . PRO A 1 79 ? -17.260 -5.326 1.624 1.00 85.25 79 PRO A O 1
ATOM 609 N N . LEU A 1 80 ? -17.120 -6.881 0.013 1.00 85.88 80 LEU A N 1
ATOM 610 C CA . LEU A 1 80 ? -17.025 -8.007 0.942 1.00 85.88 80 LEU A CA 1
ATOM 611 C C . LEU A 1 80 ? -15.642 -8.041 1.593 1.00 85.88 80 LEU A C 1
ATOM 613 O O . LEU A 1 80 ? -14.633 -7.847 0.915 1.00 85.88 80 LEU A O 1
ATOM 617 N N . LEU A 1 81 ? -15.580 -8.360 2.890 1.00 84.31 81 LEU A N 1
ATOM 618 C CA . LEU A 1 81 ? -14.307 -8.441 3.617 1.00 84.31 81 LEU A CA 1
ATOM 619 C C . LEU A 1 81 ? -13.345 -9.468 2.992 1.00 84.31 81 LEU A C 1
ATOM 621 O O . LEU A 1 81 ? -12.139 -9.247 2.963 1.00 84.31 81 LEU A O 1
ATOM 625 N N . SER A 1 82 ? -13.879 -10.577 2.468 1.00 81.75 82 SER A N 1
ATOM 626 C CA . SER A 1 82 ? -13.102 -11.655 1.838 1.00 81.75 82 SER A CA 1
ATOM 627 C C . SER A 1 82 ? -12.325 -11.219 0.599 1.00 81.75 82 SER A C 1
ATOM 629 O O . SER A 1 82 ? -11.325 -11.847 0.254 1.00 81.75 82 SER A O 1
ATOM 631 N N . ASP A 1 83 ? -12.791 -10.167 -0.070 1.00 83.25 83 ASP A N 1
ATOM 632 C CA . ASP A 1 83 ? -12.241 -9.716 -1.347 1.00 83.25 83 ASP A CA 1
ATOM 633 C C . ASP A 1 83 ? -11.116 -8.688 -1.135 1.00 83.25 83 ASP A C 1
ATOM 635 O O . ASP A 1 83 ? -10.383 -8.350 -2.067 1.00 83.25 83 ASP A O 1
ATOM 639 N N . VAL A 1 84 ? -10.945 -8.205 0.101 1.00 84.56 84 VAL A N 1
ATOM 640 C CA . VAL A 1 84 ? -9.917 -7.234 0.474 1.00 84.56 84 VAL A CA 1
ATOM 641 C C . VAL A 1 84 ? -8.627 -7.965 0.840 1.00 84.56 84 VAL A C 1
ATOM 643 O O . VAL A 1 84 ? -8.559 -8.708 1.816 1.00 84.56 84 VAL A O 1
ATOM 646 N N . GLN A 1 85 ? -7.569 -7.712 0.071 1.00 86.00 85 GLN A N 1
ATOM 647 C CA . GLN A 1 85 ? -6.219 -8.196 0.357 1.00 86.00 85 GLN A CA 1
ATOM 648 C C . GLN A 1 85 ? -5.307 -7.024 0.705 1.00 86.00 85 GLN A C 1
ATOM 650 O O . GLN A 1 85 ? -5.274 -6.019 -0.006 1.00 86.00 85 GLN A O 1
ATOM 655 N N . LEU A 1 86 ? -4.554 -7.166 1.795 1.00 87.62 86 LEU A N 1
ATOM 656 C CA . LEU A 1 86 ? -3.644 -6.139 2.290 1.00 87.62 86 LEU A CA 1
ATOM 657 C C . LEU A 1 86 ? -2.193 -6.626 2.179 1.00 87.62 86 LEU A C 1
ATOM 659 O O . LEU A 1 86 ? -1.885 -7.718 2.666 1.00 87.62 86 LEU A O 1
ATOM 663 N N . PRO A 1 87 ? -1.294 -5.836 1.567 1.00 90.56 87 PRO A N 1
ATOM 664 C CA . PRO A 1 87 ? 0.139 -6.073 1.657 1.00 90.56 87 PRO A CA 1
ATOM 665 C C . PRO A 1 87 ? 0.609 -6.078 3.121 1.00 90.56 87 PRO A C 1
ATOM 667 O O . PRO A 1 87 ? 0.162 -5.231 3.902 1.00 90.56 87 PRO A O 1
ATOM 670 N N . PRO A 1 88 ? 1.516 -6.993 3.509 1.00 89.19 88 PRO A N 1
ATOM 671 C CA . PRO A 1 88 ? 1.985 -7.095 4.889 1.00 89.19 88 PRO A CA 1
ATOM 672 C C . PRO A 1 88 ? 2.695 -5.821 5.360 1.00 89.19 88 PRO A C 1
ATOM 674 O O . PRO A 1 88 ? 2.616 -5.488 6.537 1.00 89.19 88 PRO A O 1
ATOM 677 N N . GLU A 1 89 ? 3.312 -5.058 4.453 1.00 90.62 89 GLU A N 1
ATOM 678 C CA . GLU A 1 89 ? 4.003 -3.811 4.793 1.00 90.62 89 GLU A CA 1
ATOM 679 C C . GLU A 1 89 ? 3.047 -2.749 5.353 1.00 90.62 89 GLU A C 1
ATOM 681 O O . GLU A 1 89 ? 3.472 -1.885 6.115 1.00 90.62 89 GLU A O 1
ATOM 686 N N . ILE A 1 90 ? 1.752 -2.799 5.017 1.00 93.62 90 ILE A N 1
ATOM 687 C CA . ILE A 1 90 ? 0.762 -1.864 5.572 1.00 93.62 90 ILE A CA 1
ATOM 688 C C . ILE A 1 90 ? 0.599 -2.076 7.085 1.00 93.62 90 ILE A C 1
ATOM 690 O O . ILE A 1 90 ? 0.367 -1.107 7.808 1.00 93.62 90 ILE A O 1
ATOM 694 N N . ILE A 1 91 ? 0.767 -3.309 7.576 1.00 92.38 91 ILE A N 1
ATOM 695 C CA . ILE A 1 91 ? 0.680 -3.622 9.010 1.00 92.38 91 ILE A CA 1
ATOM 696 C C . ILE A 1 91 ? 1.782 -2.873 9.768 1.00 92.38 91 ILE A C 1
ATOM 698 O O . ILE A 1 91 ? 1.489 -2.193 10.749 1.00 92.38 91 ILE A O 1
ATOM 702 N N . ASP A 1 92 ? 3.011 -2.879 9.245 1.00 93.62 92 ASP A N 1
ATOM 703 C CA . ASP A 1 92 ? 4.145 -2.162 9.845 1.00 93.62 92 ASP A CA 1
ATOM 704 C C . ASP A 1 92 ? 3.903 -0.643 9.920 1.00 93.62 92 ASP A C 1
ATOM 706 O O . ASP A 1 92 ? 4.332 0.022 10.866 1.00 93.62 92 ASP A O 1
ATOM 710 N N . TYR A 1 93 ? 3.198 -0.071 8.935 1.00 94.12 93 TYR A N 1
ATOM 711 C CA . TYR A 1 93 ? 2.813 1.344 8.958 1.00 94.12 93 TYR A CA 1
ATOM 712 C C . TYR A 1 93 ? 1.839 1.642 10.100 1.00 94.12 93 TYR A C 1
ATOM 714 O O . TYR A 1 93 ? 2.039 2.621 10.823 1.00 94.12 93 TYR A O 1
ATOM 722 N N . VAL A 1 94 ? 0.815 0.802 10.276 1.00 94.50 94 VAL A N 1
ATOM 723 C CA . VAL A 1 94 ? -0.184 0.959 11.343 1.00 94.50 94 VAL A CA 1
ATOM 724 C C . VAL A 1 94 ? 0.458 0.775 12.720 1.00 94.50 94 VAL A C 1
ATOM 726 O O . VAL A 1 94 ? 0.250 1.616 13.596 1.00 94.50 94 VAL A O 1
ATOM 729 N N . ASP A 1 95 ? 1.306 -0.241 12.891 1.00 94.25 95 ASP A N 1
ATOM 730 C CA . ASP A 1 95 ? 2.023 -0.511 14.145 1.00 94.25 95 ASP A CA 1
ATOM 731 C C . ASP A 1 95 ? 2.970 0.635 14.537 1.00 94.25 95 ASP A C 1
ATOM 733 O O . ASP A 1 95 ? 3.114 0.967 15.716 1.00 94.25 95 ASP A O 1
ATOM 737 N N . ALA A 1 96 ? 3.578 1.301 13.551 1.00 95.88 96 ALA A N 1
ATOM 738 C CA . ALA A 1 96 ? 4.412 2.484 13.757 1.00 95.88 96 ALA A CA 1
ATOM 739 C C . ALA A 1 96 ? 3.615 3.800 13.891 1.00 95.88 96 ALA A C 1
ATOM 741 O O . ALA A 1 96 ? 4.220 4.876 13.917 1.00 95.88 96 ALA A O 1
ATOM 742 N N . ALA A 1 97 ? 2.278 3.743 13.947 1.00 94.44 97 ALA A N 1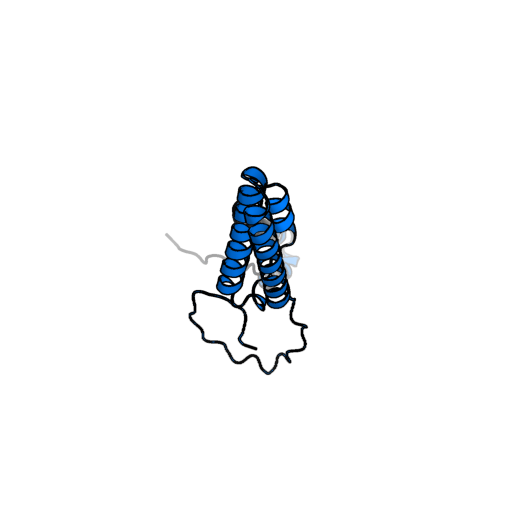
ATOM 743 C CA . ALA A 1 97 ? 1.380 4.903 13.944 1.00 94.44 97 ALA A CA 1
ATOM 744 C C . ALA A 1 97 ? 1.615 5.869 12.759 1.00 94.44 97 ALA A C 1
ATOM 746 O O . ALA A 1 97 ? 1.405 7.082 12.863 1.00 94.44 97 ALA A O 1
ATOM 747 N N . ARG A 1 98 ? 2.068 5.339 11.617 1.00 95.50 98 ARG A N 1
ATOM 748 C CA . ARG A 1 98 ? 2.267 6.078 10.365 1.00 95.50 98 ARG A CA 1
ATOM 749 C C . ARG A 1 98 ? 1.013 5.966 9.499 1.00 95.50 98 ARG A C 1
ATOM 751 O O . ARG A 1 98 ? 0.352 4.936 9.481 1.00 95.50 98 ARG A O 1
ATOM 758 N N . ASN A 1 99 ? 0.699 7.019 8.740 1.00 95.00 99 ASN A N 1
ATOM 759 C CA . ASN A 1 99 ? -0.441 6.982 7.822 1.00 95.00 99 ASN A CA 1
ATOM 760 C C . ASN A 1 99 ? -0.206 5.928 6.707 1.00 95.00 99 ASN A C 1
ATOM 762 O O . ASN A 1 99 ? 0.744 6.108 5.932 1.00 95.00 99 ASN A O 1
ATOM 766 N N . PRO A 1 100 ? -1.045 4.876 6.586 1.00 95.31 100 PRO A N 1
ATOM 767 C CA . PRO A 1 100 ? -0.913 3.851 5.548 1.00 95.31 100 PRO A CA 1
ATOM 768 C C . PRO A 1 100 ? -1.096 4.389 4.118 1.00 95.31 100 PRO A C 1
ATOM 770 O O . PRO A 1 100 ? -0.546 3.807 3.185 1.00 95.31 100 PRO A O 1
ATOM 773 N N . ASP A 1 101 ? -1.750 5.541 3.921 1.00 94.94 101 ASP A N 1
ATOM 774 C CA . ASP A 1 101 ? -1.864 6.194 2.601 1.00 94.94 101 ASP A CA 1
ATOM 775 C C . ASP A 1 101 ? -0.502 6.583 2.012 1.00 94.94 101 ASP A C 1
ATOM 777 O O . ASP A 1 101 ? -0.343 6.796 0.808 1.00 94.94 101 ASP A O 1
ATOM 781 N N . ILE A 1 102 ? 0.518 6.702 2.863 1.00 94.62 102 ILE A N 1
ATOM 782 C CA . ILE A 1 102 ? 1.869 6.985 2.399 1.00 94.62 102 ILE A CA 1
ATOM 783 C C . ILE A 1 102 ? 2.439 5.774 1.649 1.00 94.62 102 ILE A C 1
ATOM 785 O O . ILE A 1 102 ? 3.107 5.975 0.640 1.00 94.62 102 ILE A O 1
ATOM 789 N N . TYR A 1 103 ? 2.129 4.540 2.066 1.00 95.06 103 TYR A N 1
ATOM 790 C CA . TYR A 1 103 ? 2.559 3.334 1.351 1.00 95.06 103 TYR A CA 1
ATOM 791 C C . TYR A 1 103 ? 1.976 3.294 -0.064 1.00 95.06 103 TYR A C 1
ATOM 793 O O . TYR A 1 103 ? 2.703 3.081 -1.032 1.00 95.06 103 TYR A O 1
ATOM 801 N N . THR A 1 104 ? 0.671 3.542 -0.206 1.00 93.88 104 THR A N 1
ATOM 802 C CA . THR A 1 104 ? 0.009 3.517 -1.520 1.00 93.88 104 THR A CA 1
ATOM 803 C C . THR A 1 104 ? 0.560 4.607 -2.433 1.00 93.88 104 THR A C 1
ATOM 805 O O . THR A 1 104 ? 0.836 4.354 -3.608 1.00 93.88 104 THR A O 1
ATOM 808 N N . ARG A 1 105 ? 0.809 5.801 -1.887 1.00 95.75 105 ARG A N 1
ATOM 809 C CA . ARG A 1 105 ? 1.483 6.884 -2.604 1.00 95.75 105 ARG A CA 1
ATOM 810 C C . ARG A 1 105 ? 2.893 6.489 -3.054 1.00 95.75 105 ARG A C 1
ATOM 812 O O . ARG A 1 105 ? 3.200 6.617 -4.238 1.00 95.75 105 ARG A O 1
ATOM 819 N N . GLU A 1 106 ? 3.740 6.019 -2.138 1.00 94.19 106 GLU A N 1
ATOM 820 C CA . GLU A 1 106 ? 5.115 5.592 -2.432 1.00 94.19 106 GLU A CA 1
ATOM 821 C C . GLU A 1 106 ? 5.133 4.468 -3.480 1.00 94.19 106 GLU A C 1
ATOM 823 O O . GLU A 1 106 ? 5.970 4.475 -4.384 1.00 94.19 106 GLU A O 1
ATOM 828 N N . PHE A 1 107 ? 4.172 3.543 -3.420 1.00 94.88 107 PHE A N 1
ATOM 829 C CA . PHE A 1 107 ? 4.018 2.467 -4.392 1.00 94.88 107 PHE A CA 1
ATOM 830 C C . PHE A 1 107 ? 3.701 2.995 -5.796 1.00 94.88 107 PHE A C 1
ATOM 832 O O . PHE A 1 107 ? 4.356 2.609 -6.765 1.00 94.88 107 PHE A O 1
ATOM 839 N N . VAL A 1 108 ? 2.739 3.914 -5.926 1.00 96.25 108 VAL A N 1
ATOM 840 C CA . VAL A 1 108 ? 2.405 4.529 -7.222 1.00 96.25 108 VAL A CA 1
ATOM 841 C C . VAL A 1 108 ? 3.595 5.313 -7.777 1.00 96.25 108 VAL A C 1
ATOM 843 O O . VAL A 1 108 ? 3.919 5.180 -8.960 1.00 96.25 108 VAL A O 1
ATOM 846 N N . GLU A 1 109 ? 4.288 6.082 -6.934 1.00 96.75 109 GLU A N 1
ATOM 847 C CA . GLU A 1 109 ? 5.497 6.816 -7.322 1.00 96.75 109 GLU A CA 1
ATOM 848 C C . GLU A 1 109 ? 6.613 5.861 -7.791 1.00 96.75 109 GLU A C 1
ATOM 850 O O . GLU A 1 109 ? 7.257 6.103 -8.820 1.00 96.75 109 GLU A O 1
ATOM 855 N N . LEU A 1 110 ? 6.808 4.737 -7.093 1.00 96.62 110 LEU A N 1
ATOM 856 C CA . LEU A 1 110 ? 7.769 3.697 -7.459 1.00 96.62 110 LEU A CA 1
ATOM 857 C C . LEU A 1 110 ? 7.424 3.058 -8.808 1.00 96.62 110 LEU A C 1
ATOM 859 O O . LEU A 1 110 ? 8.300 2.937 -9.667 1.00 96.62 110 LEU A O 1
ATOM 863 N N . VAL A 1 111 ? 6.160 2.685 -9.023 1.00 97.56 111 VAL A N 1
ATOM 864 C CA . VAL A 1 111 ? 5.686 2.092 -10.283 1.00 97.56 111 VAL A CA 1
ATOM 865 C C . VAL A 1 111 ? 5.853 3.075 -11.437 1.00 97.56 111 VAL A C 1
ATOM 867 O O . VAL A 1 111 ? 6.362 2.706 -12.497 1.00 97.56 111 VAL A O 1
ATOM 870 N N . GLN A 1 112 ? 5.486 4.341 -11.241 1.00 97.62 112 GLN A N 1
ATOM 871 C CA . GLN A 1 112 ? 5.648 5.378 -12.255 1.00 97.62 112 GLN A CA 1
ATOM 872 C C . GLN A 1 112 ? 7.121 5.557 -12.634 1.00 97.62 112 GLN A C 1
ATOM 874 O O . GLN A 1 112 ? 7.459 5.556 -13.823 1.00 97.62 112 GLN A O 1
ATOM 879 N N . ARG A 1 113 ? 8.004 5.679 -11.636 1.00 97.94 113 ARG A N 1
ATOM 880 C CA . ARG A 1 113 ? 9.448 5.812 -11.850 1.00 97.94 113 ARG A CA 1
ATOM 881 C C . ARG A 1 113 ? 10.030 4.582 -12.544 1.00 97.94 113 ARG A C 1
ATOM 883 O O . ARG A 1 113 ? 10.800 4.734 -13.489 1.00 97.94 113 ARG A O 1
ATOM 890 N N . GLY A 1 114 ? 9.644 3.381 -12.115 1.00 97.88 114 GLY A N 1
ATOM 891 C CA . GLY A 1 114 ? 10.073 2.122 -12.722 1.00 97.88 114 GLY A CA 1
ATOM 892 C C . GLY A 1 114 ? 9.631 2.001 -14.180 1.00 97.88 114 GLY A C 1
ATOM 893 O O . GLY A 1 114 ? 10.431 1.647 -15.043 1.00 97.88 114 GLY A O 1
ATOM 894 N N . ASN A 1 115 ? 8.390 2.376 -14.490 1.00 97.75 115 ASN A N 1
ATOM 895 C CA . ASN A 1 115 ? 7.876 2.361 -15.858 1.00 97.75 115 ASN A CA 1
ATOM 896 C C . ASN A 1 115 ? 8.619 3.355 -16.769 1.00 97.75 115 ASN A C 1
ATOM 898 O O . ASN A 1 115 ? 8.955 3.030 -17.908 1.00 97.75 115 ASN A O 1
ATOM 902 N N . GLN A 1 116 ? 8.919 4.557 -16.268 1.00 97.69 116 GLN A N 1
ATOM 903 C CA . GLN A 1 116 ? 9.715 5.543 -17.006 1.00 97.69 116 GLN A CA 1
ATOM 904 C C . GLN A 1 116 ? 11.153 5.066 -17.239 1.00 97.69 116 GLN A C 1
ATOM 906 O O . GLN A 1 116 ? 11.651 5.187 -18.357 1.00 97.69 116 GLN A O 1
ATOM 911 N N . ASP A 1 117 ? 11.798 4.486 -16.225 1.00 98.06 117 ASP A N 1
ATOM 912 C CA . ASP A 1 117 ? 13.149 3.927 -16.346 1.00 98.06 117 ASP A CA 1
ATOM 913 C C . ASP A 1 117 ? 13.196 2.780 -17.369 1.00 98.06 117 ASP A C 1
ATOM 915 O O . ASP A 1 117 ? 14.043 2.772 -18.263 1.00 98.06 117 ASP A O 1
ATOM 919 N N . LEU A 1 118 ? 12.236 1.850 -17.314 1.00 97.94 118 LEU A N 1
ATOM 920 C CA . LEU A 1 118 ? 12.125 0.756 -18.285 1.00 97.94 118 LEU A CA 1
ATOM 921 C C . LEU A 1 118 ? 11.887 1.269 -19.705 1.00 97.94 118 LEU A C 1
ATOM 923 O O . LEU A 1 118 ? 12.515 0.782 -20.650 1.00 97.94 118 LEU A O 1
ATOM 927 N N . LYS A 1 119 ? 11.018 2.272 -19.866 1.00 97.06 119 LYS A N 1
ATOM 928 C CA . LYS A 1 119 ? 10.787 2.919 -21.159 1.00 97.06 119 LYS A CA 1
ATOM 929 C C . LYS A 1 119 ? 12.067 3.573 -21.686 1.00 97.06 119 LYS A C 1
ATOM 931 O O . LYS A 1 119 ? 12.440 3.312 -22.827 1.00 97.06 119 LYS A O 1
ATOM 936 N N . GLY A 1 120 ? 12.770 4.345 -20.857 1.00 97.56 120 GLY A N 1
ATOM 937 C CA . GLY A 1 120 ? 14.024 5.001 -21.232 1.00 97.56 120 GLY A CA 1
ATOM 938 C C . GLY A 1 120 ? 15.116 4.002 -21.618 1.00 97.56 120 GLY A C 1
ATOM 939 O O . GLY A 1 120 ? 15.773 4.168 -22.644 1.00 97.56 120 GLY A O 1
ATOM 940 N N . LYS A 1 121 ? 15.258 2.904 -20.865 1.00 97.44 121 LYS A N 1
ATOM 941 C CA . LYS A 1 121 ? 16.165 1.798 -21.213 1.00 97.44 121 LYS A CA 1
ATOM 942 C C . LYS A 1 121 ? 15.798 1.172 -22.553 1.00 97.44 121 LYS A C 1
ATOM 944 O O . LYS A 1 121 ? 16.675 0.989 -23.394 1.00 97.44 121 LYS A O 1
ATOM 949 N N . LYS A 1 122 ? 14.516 0.873 -22.784 1.00 95.38 122 LYS A N 1
ATOM 950 C CA . LYS A 1 122 ? 14.037 0.314 -24.056 1.00 95.38 122 LYS A CA 1
ATOM 951 C C . LYS A 1 122 ? 14.364 1.236 -25.235 1.00 95.38 122 LYS A C 1
ATOM 953 O O . LYS A 1 122 ? 14.841 0.755 -26.259 1.00 95.38 122 LYS A O 1
ATOM 958 N N . GLU A 1 123 ? 14.139 2.538 -25.091 1.00 95.19 123 GLU A N 1
ATOM 959 C CA . GLU A 1 123 ? 14.451 3.539 -26.119 1.00 95.19 123 GLU A CA 1
ATOM 960 C C . GLU A 1 123 ? 15.963 3.657 -26.366 1.00 95.19 123 GLU A C 1
ATOM 962 O O . GLU A 1 123 ? 16.400 3.672 -27.517 1.00 95.19 123 GLU A O 1
ATOM 967 N N . ALA A 1 124 ? 16.777 3.650 -25.307 1.00 96.44 124 ALA A N 1
ATOM 968 C CA . ALA A 1 124 ? 18.233 3.670 -25.418 1.00 96.44 124 ALA A CA 1
ATOM 969 C C . ALA A 1 124 ? 18.778 2.416 -26.122 1.00 96.44 124 ALA A C 1
ATOM 971 O O . ALA A 1 124 ? 19.618 2.532 -27.014 1.00 96.44 124 ALA A O 1
ATOM 972 N N . PHE A 1 125 ? 18.270 1.225 -25.783 1.00 95.00 125 PHE A N 1
ATOM 973 C CA . PHE A 1 125 ? 18.650 -0.018 -26.460 1.00 95.00 125 PHE A CA 1
ATOM 974 C C . PHE A 1 125 ? 18.194 -0.049 -27.921 1.00 95.00 125 PHE A C 1
ATOM 976 O O . PHE A 1 125 ? 18.940 -0.531 -28.771 1.00 95.00 125 PHE A O 1
ATOM 983 N N . ALA A 1 126 ? 17.015 0.496 -28.236 1.00 93.06 126 ALA A N 1
ATOM 984 C CA . ALA A 1 126 ? 16.562 0.637 -29.618 1.00 93.06 126 ALA A CA 1
ATOM 985 C C . ALA A 1 126 ? 17.484 1.574 -30.419 1.00 93.06 126 ALA A C 1
ATOM 987 O O . ALA A 1 126 ? 17.926 1.213 -31.507 1.00 93.06 126 ALA A O 1
ATOM 988 N N . SER A 1 127 ? 17.850 2.727 -29.850 1.00 93.56 127 SER A N 1
ATOM 989 C CA . SER A 1 127 ? 18.798 3.666 -30.463 1.00 93.56 127 SER A CA 1
ATOM 990 C C . SER A 1 127 ? 20.180 3.036 -30.669 1.00 93.56 127 SER A C 1
ATOM 992 O O . SER A 1 127 ? 20.751 3.113 -31.758 1.00 93.56 127 SER A O 1
ATOM 994 N N . PHE A 1 128 ? 20.700 2.335 -29.656 1.00 94.56 128 PHE A N 1
ATOM 995 C CA . PHE A 1 128 ? 21.973 1.621 -29.751 1.00 94.56 128 PHE A CA 1
ATOM 996 C C . PHE A 1 128 ? 21.952 0.553 -30.849 1.00 94.56 128 PHE A C 1
ATOM 998 O O . PHE A 1 128 ? 22.877 0.495 -31.659 1.00 94.56 128 PHE A O 1
ATOM 1005 N N . ARG A 1 129 ? 20.880 -0.247 -30.920 1.00 94.12 129 ARG A N 1
ATOM 1006 C CA . ARG A 1 129 ? 20.663 -1.238 -31.983 1.00 94.12 129 ARG A CA 1
ATOM 1007 C C . ARG A 1 129 ? 20.716 -0.585 -33.365 1.00 94.12 129 ARG A C 1
ATOM 1009 O O . ARG A 1 129 ? 21.404 -1.097 -34.245 1.00 94.12 129 ARG A O 1
ATOM 1016 N N . ASP A 1 130 ? 20.018 0.532 -33.554 1.00 91.69 130 ASP A N 1
ATOM 1017 C CA . ASP A 1 130 ? 19.920 1.198 -34.857 1.00 91.69 130 ASP A CA 1
ATOM 1018 C C . ASP A 1 130 ? 21.265 1.805 -35.294 1.00 91.69 130 ASP A C 1
ATOM 1020 O O . ASP A 1 130 ? 21.658 1.678 -36.458 1.00 91.69 130 ASP A O 1
ATOM 1024 N N . VAL A 1 131 ? 22.015 2.403 -34.361 1.00 93.88 131 VAL A N 1
ATOM 1025 C CA . VAL A 1 131 ? 23.375 2.905 -34.619 1.00 93.88 131 VAL A CA 1
ATOM 1026 C C . VAL A 1 131 ? 24.324 1.756 -34.946 1.00 93.88 131 VAL A C 1
ATOM 1028 O O . VAL A 1 131 ? 25.000 1.805 -35.972 1.00 93.88 131 VAL A O 1
ATOM 1031 N N . LEU A 1 132 ? 24.348 0.701 -34.127 1.00 92.88 132 LEU A N 1
ATOM 1032 C CA . LEU A 1 132 ? 25.222 -0.452 -34.340 1.00 92.88 132 LEU A CA 1
ATOM 1033 C C . LEU A 1 132 ? 24.955 -1.106 -35.700 1.00 92.88 132 LEU A C 1
ATOM 1035 O O . LEU A 1 132 ? 25.890 -1.376 -36.451 1.00 92.88 132 LEU A O 1
ATOM 1039 N N . ALA A 1 133 ? 23.686 -1.295 -36.060 1.00 92.25 133 ALA A N 1
ATOM 1040 C CA . ALA A 1 133 ? 23.314 -1.862 -37.346 1.00 92.25 133 ALA A CA 1
ATOM 1041 C C . ALA A 1 133 ? 23.759 -0.987 -38.531 1.00 92.25 133 ALA A C 1
ATOM 1043 O O . ALA A 1 133 ? 24.210 -1.513 -39.553 1.00 92.25 133 ALA A O 1
ATOM 1044 N N . ARG A 1 134 ? 23.679 0.345 -38.404 1.00 90.94 134 ARG A N 1
ATOM 1045 C CA . ARG A 1 134 ? 24.183 1.276 -39.425 1.00 90.94 134 ARG A CA 1
ATOM 1046 C C . ARG A 1 134 ? 25.696 1.152 -39.600 1.00 90.94 134 ARG A C 1
ATOM 1048 O O . ARG A 1 134 ? 26.154 1.028 -40.736 1.00 90.94 134 ARG A O 1
ATOM 1055 N N . GLU A 1 135 ? 26.452 1.159 -38.504 1.00 94.31 135 GLU A N 1
ATOM 1056 C CA . GLU A 1 135 ? 27.913 1.050 -38.559 1.00 94.31 135 GLU A CA 1
ATOM 1057 C C . GLU A 1 135 ? 28.351 -0.319 -39.105 1.00 94.31 135 GLU A C 1
ATOM 1059 O O . GLU A 1 135 ? 29.212 -0.379 -39.980 1.00 94.31 135 GLU A O 1
ATOM 1064 N N . MET A 1 136 ? 27.693 -1.415 -38.703 1.00 91.56 136 MET A N 1
ATOM 1065 C CA . MET A 1 136 ? 27.969 -2.759 -39.231 1.00 91.56 136 MET A CA 1
ATOM 1066 C C . MET A 1 136 ? 27.701 -2.861 -40.737 1.00 91.56 136 MET A C 1
ATOM 1068 O O . MET A 1 136 ? 28.523 -3.407 -41.469 1.00 91.56 136 MET A O 1
ATOM 1072 N N . ARG A 1 137 ? 26.602 -2.279 -41.240 1.00 89.62 137 ARG A N 1
ATOM 1073 C CA . ARG A 1 137 ? 26.320 -2.228 -42.688 1.00 89.62 137 ARG A CA 1
ATOM 1074 C C . ARG A 1 137 ? 27.363 -1.426 -43.477 1.00 89.62 137 ARG A C 1
ATOM 1076 O O . ARG A 1 137 ? 27.520 -1.662 -44.681 1.00 89.62 137 ARG A O 1
ATOM 1083 N N . SER A 1 138 ? 27.990 -0.433 -42.845 1.00 90.00 138 SER A N 1
ATOM 1084 C CA . SER A 1 138 ? 29.027 0.406 -43.452 1.00 90.00 138 SER A CA 1
ATOM 1085 C C . SER A 1 138 ? 30.378 -0.313 -43.469 1.00 90.00 138 SER A C 1
ATOM 1087 O O . SER A 1 138 ? 31.010 -0.403 -44.519 1.00 90.00 138 SER A O 1
ATOM 1089 N N . ALA A 1 139 ? 30.777 -0.883 -42.330 1.00 94.25 139 ALA A N 1
ATOM 1090 C CA . ALA A 1 139 ? 32.072 -1.530 -42.144 1.00 94.25 139 ALA A CA 1
ATOM 1091 C C . ALA A 1 139 ? 32.165 -2.940 -42.759 1.00 94.25 139 ALA A C 1
ATOM 1093 O O . ALA A 1 139 ? 33.259 -3.348 -43.136 1.00 94.25 139 ALA A O 1
ATOM 1094 N N . MET A 1 140 ? 31.048 -3.676 -42.862 1.00 91.88 140 MET A N 1
ATOM 1095 C CA . MET A 1 140 ? 30.992 -5.071 -43.338 1.00 91.88 140 MET A CA 1
ATOM 1096 C C . MET A 1 140 ? 29.852 -5.257 -44.361 1.00 91.88 140 MET A C 1
ATOM 1098 O O . MET A 1 140 ? 28.743 -5.680 -44.007 1.00 91.88 140 MET A O 1
ATOM 1102 N N . PRO A 1 141 ? 30.067 -4.899 -45.642 1.00 89.12 141 PRO A N 1
ATOM 1103 C CA . PRO A 1 141 ? 29.039 -4.974 -46.682 1.00 89.12 141 PRO A CA 1
ATOM 1104 C C . PRO A 1 141 ? 28.459 -6.379 -46.915 1.00 89.12 141 PRO A C 1
ATOM 1106 O O . PRO A 1 141 ? 27.297 -6.501 -47.303 1.00 89.12 141 PRO A O 1
ATOM 1109 N N . GLU A 1 142 ? 29.239 -7.425 -46.658 1.00 91.75 142 GLU A N 1
ATOM 1110 C CA . GLU A 1 142 ? 28.872 -8.836 -46.792 1.00 91.75 142 GLU A CA 1
ATOM 1111 C C . GLU A 1 142 ? 27.782 -9.281 -45.801 1.00 91.75 142 GLU A C 1
ATOM 1113 O O . GLU A 1 142 ? 26.973 -10.147 -46.130 1.00 91.75 142 GLU A O 1
ATOM 1118 N N . CYS A 1 143 ? 27.683 -8.636 -44.633 1.00 89.62 143 CYS A N 1
ATOM 1119 C CA . CYS A 1 143 ? 26.740 -8.998 -43.568 1.00 89.62 143 CYS A CA 1
ATOM 1120 C C . CYS A 1 143 ? 25.423 -8.199 -43.609 1.00 89.62 143 CYS A C 1
ATOM 1122 O O . CYS A 1 143 ? 24.566 -8.362 -42.739 1.00 89.62 143 CYS A O 1
ATOM 1124 N N . ARG A 1 144 ? 25.224 -7.315 -44.600 1.00 90.38 144 ARG A N 1
ATOM 1125 C CA . ARG A 1 144 ? 24.071 -6.388 -44.650 1.00 90.38 144 ARG A CA 1
ATOM 1126 C C . ARG A 1 144 ? 22.715 -7.084 -44.557 1.00 90.38 144 ARG A C 1
ATOM 1128 O O . ARG A 1 144 ? 21.864 -6.646 -43.787 1.00 90.38 144 ARG A O 1
ATOM 1135 N N . GLY A 1 145 ? 22.531 -8.170 -45.309 1.00 89.94 145 GLY A N 1
ATOM 1136 C CA . GLY A 1 145 ? 21.268 -8.912 -45.325 1.00 89.94 145 GLY A CA 1
ATOM 1137 C C . GLY A 1 145 ? 20.951 -9.596 -43.991 1.00 89.94 145 GLY A C 1
ATOM 1138 O O . GLY A 1 145 ? 19.784 -9.707 -43.616 1.00 89.94 145 GLY A O 1
ATOM 1139 N N . GLU A 1 146 ? 21.975 -10.016 -43.244 1.00 91.88 146 GLU A N 1
ATOM 1140 C CA . GLU A 1 146 ? 21.793 -10.583 -41.904 1.00 91.88 146 GLU A CA 1
ATOM 1141 C C . GLU A 1 146 ? 21.432 -9.499 -40.885 1.00 91.88 146 GLU A C 1
ATOM 1143 O O . GLU A 1 146 ? 20.489 -9.673 -40.113 1.00 91.88 146 GLU A O 1
ATOM 1148 N N . VAL A 1 147 ? 22.108 -8.346 -40.935 1.00 91.81 147 VAL A N 1
ATOM 1149 C CA . VAL A 1 147 ? 21.815 -7.196 -40.063 1.00 91.81 147 VAL A CA 1
ATOM 1150 C C . VAL A 1 147 ? 20.377 -6.696 -40.261 1.00 91.81 147 VAL A C 1
ATOM 1152 O O . VAL A 1 147 ? 19.675 -6.440 -39.283 1.00 91.81 147 VAL A O 1
ATOM 1155 N N . GLU A 1 148 ? 19.896 -6.605 -41.504 1.00 90.12 148 GLU A N 1
ATOM 1156 C CA . GLU A 1 148 ? 18.508 -6.217 -41.800 1.00 90.12 148 GLU A CA 1
ATOM 1157 C C . GLU A 1 148 ? 17.487 -7.231 -41.276 1.00 90.12 148 GLU A C 1
ATOM 1159 O O . GLU A 1 148 ? 16.457 -6.845 -40.718 1.00 90.12 148 GLU A O 1
ATOM 1164 N N . ARG A 1 149 ? 17.790 -8.530 -41.381 1.00 91.25 149 ARG A N 1
ATOM 1165 C CA . ARG A 1 149 ? 16.942 -9.591 -40.826 1.00 91.25 149 ARG A CA 1
ATOM 1166 C C . ARG A 1 149 ? 16.829 -9.480 -39.304 1.00 91.25 149 ARG A C 1
ATOM 1168 O O . ARG A 1 149 ? 15.730 -9.603 -38.766 1.00 91.25 149 ARG A O 1
ATOM 1175 N N . VAL A 1 150 ? 17.945 -9.230 -38.614 1.00 90.94 150 VAL A N 1
ATOM 1176 C CA . VAL A 1 150 ? 17.972 -9.066 -37.151 1.00 90.94 150 VAL A CA 1
ATOM 1177 C C . VAL A 1 150 ? 17.220 -7.806 -36.723 1.00 90.94 150 VAL A C 1
ATOM 1179 O O . VAL A 1 150 ? 16.455 -7.858 -35.760 1.00 90.94 150 VAL A O 1
ATOM 1182 N N . LEU A 1 151 ? 17.367 -6.692 -37.445 1.00 91.06 151 LEU A N 1
ATOM 1183 C CA . LEU A 1 151 ? 16.598 -5.472 -37.181 1.00 91.06 151 LEU A CA 1
ATOM 1184 C C . LEU A 1 151 ? 15.091 -5.720 -37.298 1.00 91.06 151 LEU A C 1
ATOM 1186 O O . LEU A 1 151 ? 14.355 -5.420 -36.358 1.00 91.06 151 LEU A O 1
ATOM 1190 N N . ALA A 1 152 ? 14.641 -6.343 -38.390 1.00 88.81 152 ALA A N 1
ATOM 1191 C CA . ALA A 1 152 ? 13.229 -6.660 -38.589 1.00 88.81 152 ALA A CA 1
ATOM 1192 C C . ALA A 1 152 ? 12.679 -7.580 -37.481 1.00 88.81 152 ALA A C 1
ATOM 1194 O O . ALA A 1 152 ? 11.588 -7.344 -36.965 1.00 88.81 152 ALA A O 1
ATOM 1195 N N . ALA A 1 153 ? 13.458 -8.583 -37.061 1.00 89.62 153 ALA A N 1
ATOM 1196 C CA . ALA A 1 153 ? 13.075 -9.511 -35.995 1.00 89.62 153 ALA A CA 1
ATOM 1197 C C . ALA A 1 153 ? 13.051 -8.872 -34.592 1.00 89.62 153 ALA A C 1
ATOM 1199 O O . ALA A 1 153 ? 12.311 -9.321 -33.722 1.00 89.62 153 ALA A O 1
ATOM 1200 N N . THR A 1 154 ? 13.839 -7.819 -34.359 1.00 87.25 154 THR A N 1
ATOM 1201 C CA . THR A 1 154 ? 13.953 -7.137 -33.054 1.00 87.25 154 THR A CA 1
ATOM 1202 C C . THR A 1 154 ? 13.123 -5.851 -32.970 1.00 87.25 154 THR A C 1
ATOM 1204 O O . THR A 1 154 ? 13.315 -5.039 -32.062 1.00 87.25 154 THR A O 1
ATOM 1207 N N . GLY A 1 155 ? 12.187 -5.647 -33.905 1.00 78.62 155 GLY A N 1
ATOM 1208 C CA . GLY A 1 155 ? 11.288 -4.487 -33.930 1.00 78.62 155 GLY A CA 1
ATOM 1209 C C . GLY A 1 155 ? 11.940 -3.191 -34.425 1.00 78.62 155 GLY A C 1
ATOM 1210 O O . GLY A 1 155 ? 11.423 -2.104 -34.175 1.00 78.62 155 GLY A O 1
ATOM 1211 N N . GLY A 1 156 ? 13.093 -3.277 -35.089 1.00 69.31 156 GLY A N 1
ATOM 1212 C CA . GLY A 1 156 ? 13.705 -2.180 -35.836 1.00 69.31 156 GLY A CA 1
ATOM 1213 C C . GLY A 1 156 ? 13.111 -2.128 -37.236 1.00 69.31 156 GLY A C 1
ATOM 1214 O O . GLY A 1 156 ? 13.609 -2.784 -38.145 1.00 69.31 156 GLY A O 1
ATOM 1215 N N . GLY A 1 157 ? 12.008 -1.394 -37.403 1.00 57.06 157 GLY A N 1
ATOM 1216 C CA . GLY A 1 157 ? 11.228 -1.479 -38.637 1.00 57.06 157 GLY A CA 1
ATOM 1217 C C . GLY A 1 157 ? 10.254 -0.335 -38.891 1.00 57.06 157 GLY A C 1
ATOM 1218 O O . GLY A 1 157 ? 9.070 -0.584 -39.057 1.00 57.06 157 GLY A O 1
ATOM 1219 N N . SER A 1 158 ? 10.753 0.898 -38.985 1.00 45.28 158 SER A N 1
ATOM 1220 C CA . SER A 1 158 ? 10.320 1.847 -40.024 1.00 45.28 158 SER A CA 1
ATOM 1221 C C . SER A 1 158 ? 11.318 3.001 -40.086 1.00 45.28 158 SER A C 1
ATOM 1223 O O . SER A 1 158 ? 11.260 3.943 -39.296 1.00 45.28 158 SER A O 1
ATOM 1225 N N . SER A 1 159 ? 12.247 2.940 -41.037 1.00 42.9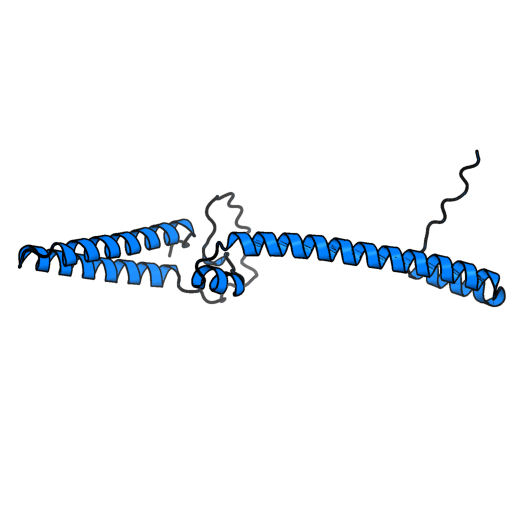4 159 SER A N 1
ATOM 1226 C CA . SER A 1 159 ? 12.869 4.169 -41.525 1.00 42.94 159 SER A CA 1
ATOM 1227 C C . SER A 1 159 ? 11.736 5.077 -42.035 1.00 42.94 159 SER A C 1
ATOM 1229 O O . SER A 1 159 ? 10.896 4.582 -42.794 1.00 42.94 159 SER A O 1
ATOM 1231 N N . PRO A 1 160 ? 11.642 6.357 -41.623 1.00 43.50 160 PRO A N 1
ATOM 1232 C CA . PRO A 1 160 ? 10.746 7.291 -42.281 1.00 43.50 160 PRO A CA 1
ATOM 1233 C C . PRO A 1 160 ? 11.252 7.442 -43.714 1.00 43.50 160 PRO A C 1
ATOM 1235 O O . PRO A 1 160 ? 12.291 8.049 -43.971 1.00 43.50 160 PRO A O 1
ATOM 1238 N N . SER A 1 161 ? 10.538 6.814 -44.644 1.00 40.22 161 SER A N 1
ATOM 1239 C CA . SER A 1 161 ? 10.755 7.013 -46.066 1.00 40.22 161 SER A CA 1
ATOM 1240 C C . SER A 1 161 ? 10.561 8.499 -46.368 1.00 40.22 161 SER A C 1
ATOM 1242 O O . SER A 1 161 ? 9.515 9.061 -46.051 1.00 40.22 161 SER A O 1
ATOM 1244 N N . ALA A 1 162 ? 11.615 9.117 -46.899 1.00 47.59 162 ALA A N 1
ATOM 1245 C CA . ALA A 1 162 ? 11.655 10.377 -47.633 1.00 47.59 162 ALA A CA 1
ATOM 1246 C C . ALA A 1 162 ? 10.383 11.257 -47.582 1.00 47.59 162 ALA A C 1
ATOM 1248 O O . ALA A 1 162 ? 9.468 11.087 -48.385 1.00 47.59 162 ALA A O 1
ATOM 1249 N N . VAL A 1 163 ? 10.382 12.291 -46.732 1.00 36.12 163 VAL A N 1
ATOM 1250 C CA . VAL A 1 163 ? 9.618 13.517 -47.011 1.00 36.12 163 VAL A CA 1
ATOM 1251 C C . VAL A 1 163 ? 10.591 14.534 -47.587 1.00 36.12 163 VAL A C 1
ATOM 1253 O O . VAL A 1 163 ? 11.415 15.120 -46.893 1.00 36.12 163 VAL A O 1
ATOM 1256 N N . ASN A 1 164 ? 10.497 14.663 -48.903 1.00 38.50 164 ASN A N 1
ATOM 1257 C CA . ASN A 1 164 ? 11.133 15.671 -49.729 1.00 38.50 164 ASN A CA 1
ATOM 1258 C C . ASN A 1 164 ? 10.515 17.047 -49.399 1.00 38.50 164 ASN A C 1
ATOM 1260 O O . ASN A 1 164 ? 9.304 17.221 -49.570 1.00 38.50 164 ASN A O 1
ATOM 1264 N N . ARG A 1 165 ? 11.322 18.004 -48.934 1.00 34.28 165 ARG A N 1
ATOM 1265 C CA . ARG A 1 165 ? 11.099 19.450 -49.085 1.00 34.28 165 ARG A CA 1
ATOM 1266 C C . ARG A 1 165 ? 12.424 20.189 -49.052 1.00 34.28 165 ARG A C 1
ATOM 1268 O O . ARG A 1 165 ? 13.234 19.871 -48.157 1.00 34.28 165 ARG A O 1
#